Protein AF-A0A9E6EVY9-F1 (afdb_monomer_lite)

Radius of gyration: 24.58 Å; chains: 1; bounding box: 43×29×95 Å

Foldseek 3Di:
DVVVCVVCPVLNLCLQLVLLVVLQVLCVVQHVDHPDDPDVVVRSVNSSVSSVVLLVLLVVPVVVVCVVVVVDDDDDPVVLVVVCVVPVVSVVVVSVVSSVSSNVSSVCVSCVVVSVVVPPPDDDDDDDDDDDPDDDDDDDDD

Sequence (142 aa):
MKELLDKISSYNLFNYLLPGILFVYFSKQFTDYNFIQDNDFIGAFLYYFIGMVISRFGSLFIDPTLKKISFLKFSDYKSFVSASKKDDKIELFSEVNNTYRTITAMFVILFPDSDIRKTDIFPGQSGLPRWRHLSDHACPIC

Structure (mmCIF, N/CA/C/O backbone):
data_AF-A0A9E6EVY9-F1
#
_entry.id   AF-A0A9E6EVY9-F1
#
loop_
_atom_site.group_PDB
_atom_site.id
_atom_site.type_symbol
_atom_site.label_atom_id
_atom_site.label_alt_id
_atom_site.label_comp_id
_atom_site.label_asym_id
_atom_site.label_entity_id
_atom_site.label_seq_id
_atom_site.pdbx_PDB_ins_code
_atom_site.Cartn_x
_atom_site.Cartn_y
_atom_site.Cartn_z
_atom_site.occupancy
_atom_site.B_iso_or_equiv
_atom_site.auth_seq_id
_atom_site.auth_comp_id
_atom_site.auth_asym_id
_atom_site.auth_atom_id
_atom_site.pdbx_PDB_model_num
ATOM 1 N N . MET A 1 1 ? 20.856 1.604 11.266 1.00 54.88 1 MET A N 1
ATOM 2 C CA . MET A 1 1 ? 19.720 0.951 10.574 1.00 54.88 1 MET A CA 1
ATOM 3 C C . MET A 1 1 ? 18.706 0.362 11.546 1.00 54.88 1 MET A C 1
ATOM 5 O O . MET A 1 1 ? 17.548 0.708 11.394 1.00 54.88 1 MET A O 1
ATOM 9 N N . LYS A 1 2 ? 19.106 -0.437 12.553 1.00 57.69 2 LYS A N 1
ATOM 10 C CA . LYS A 1 2 ? 18.169 -0.998 13.552 1.00 57.69 2 LYS A CA 1
ATOM 11 C C . LYS A 1 2 ? 17.322 0.067 14.260 1.00 57.69 2 LYS A C 1
ATOM 13 O O . LYS A 1 2 ? 16.122 0.033 14.112 1.00 57.69 2 LYS A O 1
ATOM 18 N N . GLU A 1 3 ? 17.918 1.120 14.818 1.00 62.00 3 GLU A N 1
ATOM 19 C CA . GLU A 1 3 ? 17.142 2.174 15.507 1.00 62.00 3 GLU A CA 1
ATOM 20 C C . GLU A 1 3 ? 16.143 2.951 14.622 1.00 62.00 3 GLU A C 1
ATOM 22 O O . GLU A 1 3 ? 15.142 3.460 15.118 1.00 62.00 3 GLU A O 1
ATOM 27 N N . LEU A 1 4 ? 16.397 3.067 13.310 1.00 60.19 4 LEU A N 1
ATOM 28 C CA . LEU A 1 4 ? 15.448 3.677 12.365 1.00 60.19 4 LEU A CA 1
ATOM 29 C C . LEU A 1 4 ? 14.330 2.694 11.986 1.00 60.19 4 LEU A C 1
ATOM 31 O O . LEU A 1 4 ? 13.180 3.104 11.863 1.00 60.19 4 LEU A O 1
ATOM 35 N N . LEU A 1 5 ? 14.668 1.408 11.846 1.00 59.66 5 LEU A N 1
ATOM 36 C CA . LEU A 1 5 ? 13.728 0.303 11.631 1.00 59.66 5 LEU A CA 1
ATOM 37 C C . LEU A 1 5 ? 12.936 -0.070 12.894 1.00 59.66 5 LEU A C 1
ATOM 39 O O . LEU A 1 5 ? 11.892 -0.687 12.781 1.00 59.66 5 LEU A O 1
ATOM 43 N N . ASP A 1 6 ? 13.403 0.305 14.082 1.00 58.38 6 ASP A N 1
ATOM 44 C CA . ASP A 1 6 ? 12.673 0.125 15.340 1.00 58.38 6 ASP A CA 1
ATOM 45 C C . ASP A 1 6 ? 11.686 1.286 15.563 1.00 58.38 6 ASP A C 1
ATOM 47 O O . ASP A 1 6 ? 10.644 1.117 16.193 1.00 58.38 6 ASP A O 1
ATOM 51 N N . LYS A 1 7 ? 11.988 2.476 15.014 1.00 58.75 7 LYS A N 1
ATOM 52 C CA . LYS A 1 7 ? 11.094 3.651 15.029 1.00 58.75 7 LYS A CA 1
ATOM 53 C C . LYS A 1 7 ? 10.006 3.594 13.961 1.00 58.75 7 LYS A C 1
ATOM 55 O O . LYS A 1 7 ? 8.892 4.056 14.196 1.00 58.75 7 LYS A O 1
ATOM 60 N N . ILE A 1 8 ? 10.319 3.061 12.784 1.00 61.66 8 ILE A N 1
ATOM 61 C CA . ILE A 1 8 ? 9.315 2.709 11.780 1.00 61.66 8 ILE A CA 1
ATOM 62 C C . ILE A 1 8 ? 8.858 1.310 12.148 1.00 61.66 8 ILE A C 1
ATOM 64 O O . ILE A 1 8 ? 9.600 0.379 11.881 1.00 61.6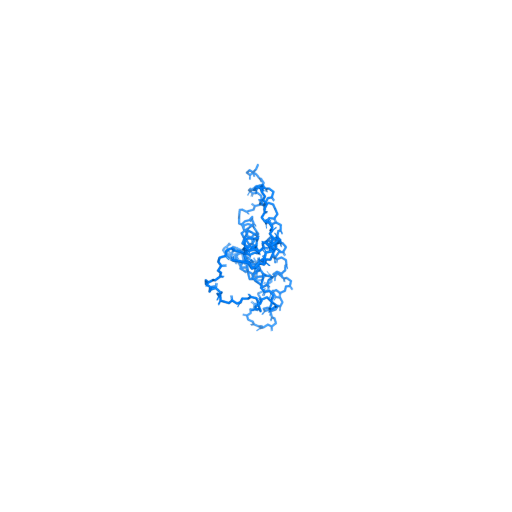6 8 ILE A O 1
ATOM 68 N N . SER A 1 9 ? 7.680 1.132 12.758 1.00 66.88 9 SER A N 1
ATOM 69 C CA . SER A 1 9 ? 7.230 -0.233 13.070 1.00 66.88 9 SER A CA 1
ATOM 70 C C . SER A 1 9 ? 7.369 -1.109 11.815 1.00 66.88 9 SER A C 1
ATOM 72 O O . SER A 1 9 ? 6.979 -0.692 10.719 1.00 66.88 9 SER A O 1
ATOM 74 N N . SER A 1 10 ? 7.967 -2.300 11.940 1.00 69.44 10 SER A N 1
ATOM 75 C CA . SER A 1 10 ? 8.162 -3.216 10.802 1.00 69.44 10 SER A CA 1
ATOM 76 C C . SER A 1 10 ? 6.859 -3.447 10.032 1.00 69.44 10 SER A C 1
ATOM 78 O O . SER A 1 10 ? 6.860 -3.633 8.817 1.00 69.44 10 SER A O 1
ATOM 80 N N . TYR A 1 11 ? 5.743 -3.363 10.756 1.00 70.69 11 TYR A N 1
ATOM 81 C CA . TYR A 1 11 ? 4.395 -3.403 10.226 1.00 70.69 11 TYR A CA 1
ATOM 82 C C . TYR A 1 11 ? 4.088 -2.216 9.296 1.00 70.69 11 TYR A C 1
ATOM 84 O O . TYR A 1 11 ? 3.707 -2.421 8.147 1.00 70.69 11 TYR A O 1
ATOM 92 N N . ASN A 1 12 ? 4.352 -0.979 9.727 1.00 77.38 12 ASN A N 1
ATOM 93 C CA . ASN A 1 12 ? 4.188 0.222 8.902 1.00 77.38 12 ASN A CA 1
ATOM 94 C C . ASN A 1 12 ? 5.089 0.225 7.665 1.00 77.38 12 ASN A C 1
ATOM 96 O O . ASN A 1 12 ? 4.650 0.641 6.592 1.00 77.38 12 ASN A O 1
ATOM 100 N N . LEU A 1 13 ? 6.325 -0.269 7.787 1.00 84.00 13 LEU A N 1
ATOM 101 C CA . LEU A 1 13 ? 7.211 -0.420 6.634 1.00 84.00 13 LEU A CA 1
ATOM 102 C C . LEU A 1 13 ? 6.593 -1.368 5.598 1.00 84.00 13 LEU A C 1
ATOM 104 O O . LEU A 1 13 ? 6.491 -1.026 4.419 1.00 84.00 13 LEU A O 1
ATOM 108 N N . PHE A 1 14 ? 6.144 -2.540 6.048 1.00 86.06 14 PHE A N 1
ATOM 109 C CA . PHE A 1 14 ? 5.550 -3.557 5.188 1.00 86.06 14 PHE A CA 1
ATOM 110 C C . PHE A 1 14 ? 4.236 -3.094 4.542 1.00 86.06 14 PHE A C 1
ATOM 112 O O . PHE A 1 14 ? 4.025 -3.339 3.355 1.00 86.06 14 PHE A O 1
ATOM 119 N N . ASN A 1 15 ? 3.399 -2.362 5.283 1.00 88.56 15 ASN A N 1
ATOM 120 C CA . ASN A 1 15 ? 2.094 -1.872 4.826 1.00 88.56 15 ASN A CA 1
ATOM 121 C C . ASN A 1 15 ? 2.167 -0.985 3.578 1.00 88.56 15 ASN A C 1
ATOM 123 O O . ASN A 1 15 ? 1.209 -0.949 2.810 1.00 88.56 15 ASN A O 1
ATOM 127 N N . TYR A 1 16 ? 3.285 -0.293 3.355 1.00 91.81 16 TYR A N 1
ATOM 128 C CA . TYR A 1 16 ? 3.497 0.499 2.140 1.00 91.81 16 TYR A CA 1
ATOM 129 C C . TYR A 1 16 ? 4.458 -0.178 1.166 1.00 91.81 16 TYR A C 1
ATOM 131 O O . TYR A 1 16 ? 4.234 -0.139 -0.043 1.00 91.81 16 TYR A O 1
ATOM 139 N N . LEU A 1 17 ? 5.501 -0.847 1.660 1.00 93.81 17 LEU A N 1
ATOM 140 C CA . LEU A 1 17 ? 6.484 -1.482 0.790 1.00 93.81 17 LEU A CA 1
ATOM 141 C C . LEU A 1 17 ? 5.872 -2.631 -0.026 1.00 93.81 17 LEU A C 1
ATOM 143 O O . LEU A 1 17 ? 6.120 -2.710 -1.228 1.00 93.81 17 LEU A O 1
ATOM 147 N N . LEU A 1 18 ? 5.040 -3.482 0.589 1.00 93.44 18 LEU A N 1
ATOM 148 C CA . LEU A 1 18 ? 4.416 -4.609 -0.108 1.00 93.44 18 LEU A CA 1
ATOM 149 C C . LEU A 1 18 ? 3.502 -4.136 -1.258 1.00 93.44 18 LEU A C 1
ATOM 151 O O . LEU A 1 18 ? 3.734 -4.575 -2.388 1.00 93.44 18 LEU A O 1
ATOM 155 N N . PRO A 1 19 ? 2.510 -3.242 -1.047 1.00 94.06 19 PRO A N 1
ATOM 156 C CA . PRO A 1 19 ? 1.692 -2.740 -2.151 1.00 94.06 19 PRO A CA 1
ATOM 157 C C . PRO A 1 19 ? 2.516 -2.033 -3.229 1.00 94.06 19 PRO A C 1
ATOM 159 O O . PRO A 1 19 ? 2.220 -2.172 -4.408 1.00 94.06 19 PRO A O 1
ATOM 162 N N . GLY A 1 20 ? 3.574 -1.312 -2.851 1.00 95.31 20 GLY A N 1
ATOM 163 C CA . GLY A 1 20 ? 4.462 -0.657 -3.809 1.00 95.31 20 GLY A CA 1
ATOM 164 C C . GLY A 1 20 ? 5.206 -1.633 -4.721 1.00 95.31 20 GLY A C 1
ATOM 165 O O . GLY A 1 20 ? 5.210 -1.454 -5.937 1.00 95.31 20 GLY A O 1
ATOM 166 N N . ILE A 1 21 ? 5.792 -2.690 -4.150 1.00 95.31 21 ILE A N 1
ATOM 167 C CA . ILE A 1 21 ? 6.478 -3.743 -4.918 1.00 95.31 21 ILE A CA 1
ATOM 168 C C . ILE A 1 21 ? 5.497 -4.436 -5.864 1.00 95.31 21 ILE A C 1
ATOM 170 O O . ILE A 1 21 ? 5.795 -4.599 -7.048 1.00 95.31 21 ILE A O 1
ATOM 174 N N . LEU A 1 22 ? 4.323 -4.824 -5.354 1.00 95.19 22 LEU A N 1
ATOM 175 C CA . LEU A 1 22 ? 3.292 -5.472 -6.162 1.00 95.19 22 LEU A CA 1
ATOM 176 C C . LEU A 1 22 ? 2.834 -4.562 -7.302 1.00 95.19 22 LEU A C 1
ATOM 178 O O . LEU A 1 22 ? 2.745 -5.019 -8.438 1.00 95.19 22 LEU A O 1
ATOM 182 N N . PHE A 1 23 ? 2.616 -3.275 -7.027 1.00 94.88 23 PHE A N 1
ATOM 183 C CA . PHE A 1 23 ? 2.246 -2.304 -8.048 1.00 94.88 23 PHE A CA 1
ATOM 184 C C . PHE A 1 23 ? 3.300 -2.210 -9.147 1.00 94.88 23 PHE A C 1
ATOM 186 O O . PHE A 1 23 ? 2.953 -2.287 -10.320 1.00 94.88 23 PHE A O 1
ATOM 193 N N . VAL A 1 24 ? 4.579 -2.076 -8.792 1.00 94.62 24 VAL A N 1
ATOM 194 C CA . VAL A 1 24 ? 5.669 -1.983 -9.775 1.00 94.62 24 VAL A CA 1
ATOM 195 C C . VAL A 1 24 ? 5.786 -3.260 -10.603 1.00 94.62 24 VAL A C 1
ATOM 197 O O . VAL A 1 24 ? 5.913 -3.187 -11.827 1.00 94.62 24 VAL A O 1
ATOM 200 N N . TYR A 1 25 ? 5.701 -4.424 -9.956 1.00 93.56 25 TYR A N 1
ATOM 201 C CA . TYR A 1 25 ? 5.736 -5.711 -10.641 1.00 93.56 25 TYR A CA 1
ATOM 202 C C . TYR A 1 25 ? 4.575 -5.848 -11.630 1.00 93.56 25 TYR A C 1
ATOM 204 O O . TYR A 1 25 ? 4.800 -6.122 -12.806 1.00 93.56 25 TYR A O 1
ATOM 212 N N . PHE A 1 26 ? 3.342 -5.616 -11.179 1.00 92.25 26 PHE A N 1
ATOM 213 C CA . PHE A 1 26 ? 2.159 -5.739 -12.024 1.00 92.25 26 PHE A CA 1
ATOM 214 C C . PHE A 1 26 ? 2.092 -4.655 -13.100 1.00 92.25 26 PHE A C 1
ATOM 216 O O . PHE A 1 26 ? 1.678 -4.958 -14.214 1.00 92.25 26 PHE A O 1
ATOM 223 N N . SER A 1 27 ? 2.560 -3.435 -12.825 1.00 90.81 27 SER A N 1
ATOM 224 C CA . SER A 1 27 ? 2.620 -2.364 -13.827 1.00 90.81 27 SER A CA 1
ATOM 225 C C . SER A 1 27 ? 3.482 -2.786 -15.008 1.00 90.81 27 SER A C 1
ATOM 227 O O . SER A 1 27 ? 3.060 -2.613 -16.140 1.00 90.81 27 SER A O 1
ATOM 229 N N . LYS A 1 28 ? 4.623 -3.441 -14.768 1.00 89.94 28 LYS A N 1
ATOM 230 C CA . LYS A 1 28 ? 5.464 -3.971 -15.849 1.00 89.94 28 LYS A CA 1
ATOM 231 C C . LYS A 1 28 ? 4.784 -5.078 -16.665 1.00 89.94 28 LYS A C 1
ATOM 233 O O . LYS A 1 28 ? 5.110 -5.242 -17.834 1.00 89.94 28 LYS A O 1
ATOM 238 N N . GLN A 1 29 ? 3.915 -5.879 -16.046 1.00 87.75 29 GLN A N 1
ATOM 239 C CA . GLN A 1 29 ? 3.265 -7.006 -16.728 1.00 87.75 29 GLN A CA 1
ATOM 240 C C . GLN A 1 29 ? 2.017 -6.597 -17.506 1.00 87.75 29 GLN A C 1
ATOM 242 O O . GLN A 1 29 ? 1.745 -7.160 -18.561 1.00 87.75 29 GLN A O 1
ATOM 247 N N . PHE A 1 30 ? 1.246 -5.653 -16.969 1.00 86.06 30 PHE A N 1
ATOM 248 C CA . PHE A 1 30 ? -0.046 -5.261 -17.529 1.00 86.06 30 PHE A CA 1
ATOM 249 C C . PHE A 1 30 ? 0.001 -3.941 -18.299 1.00 86.06 30 PHE A C 1
ATOM 251 O O . PHE A 1 30 ? -0.888 -3.687 -19.102 1.00 86.06 30 PHE A O 1
ATOM 258 N N . THR A 1 31 ? 1.030 -3.116 -18.097 1.00 83.94 31 THR A N 1
ATOM 259 C CA . THR A 1 31 ? 1.181 -1.812 -18.755 1.00 83.94 31 THR A CA 1
ATOM 260 C C . THR A 1 31 ? 2.563 -1.681 -19.398 1.00 83.94 31 THR A C 1
ATOM 262 O O . THR A 1 31 ? 3.481 -2.440 -19.095 1.00 83.94 31 THR A O 1
ATOM 265 N N . ASP A 1 32 ? 2.746 -0.667 -20.243 1.00 83.50 32 ASP A N 1
ATOM 266 C CA . ASP A 1 32 ? 4.046 -0.361 -20.857 1.00 83.50 32 ASP A CA 1
ATOM 267 C C . ASP A 1 32 ? 5.027 0.338 -19.884 1.00 83.50 32 ASP A C 1
ATOM 269 O O . ASP A 1 32 ? 6.167 0.645 -20.244 1.00 83.50 32 ASP A O 1
ATOM 273 N N . TYR A 1 33 ? 4.607 0.617 -18.642 1.00 86.00 33 TYR A N 1
ATOM 274 C CA . TYR A 1 33 ? 5.430 1.301 -17.647 1.00 86.00 33 TYR A CA 1
ATOM 275 C C . TYR A 1 33 ? 6.317 0.329 -16.864 1.00 86.00 33 TYR A C 1
ATOM 277 O O . TYR A 1 33 ? 5.840 -0.563 -16.163 1.00 86.00 33 TYR A O 1
ATOM 285 N N . ASN A 1 34 ? 7.629 0.570 -16.896 1.00 90.44 34 ASN A N 1
ATOM 286 C CA . ASN A 1 34 ? 8.599 -0.160 -16.086 1.00 90.44 34 ASN A CA 1
ATOM 287 C C . ASN A 1 34 ? 9.196 0.743 -14.998 1.00 90.44 34 ASN A C 1
ATOM 289 O O . ASN A 1 34 ? 10.005 1.623 -15.287 1.00 90.44 34 ASN A O 1
ATOM 293 N N . PHE A 1 35 ? 8.822 0.489 -13.744 1.00 90.62 35 PHE A N 1
ATOM 294 C CA . PHE A 1 35 ? 9.342 1.210 -12.576 1.00 90.62 35 PHE A CA 1
ATOM 295 C C . PHE A 1 35 ? 10.422 0.432 -11.808 1.00 90.62 35 PHE A C 1
ATOM 297 O O . PHE A 1 35 ? 10.890 0.913 -10.773 1.00 90.62 35 PHE A O 1
ATOM 304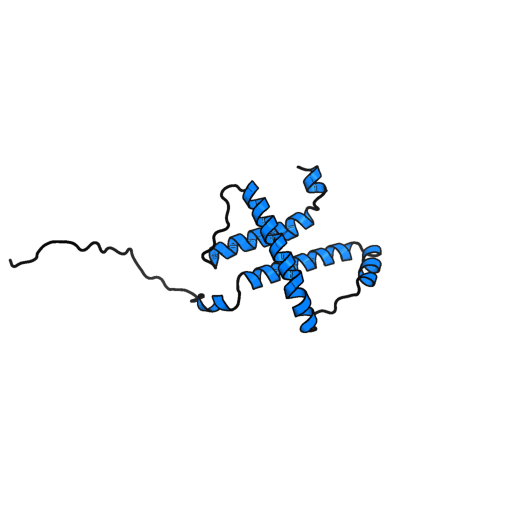 N N . ILE A 1 36 ? 10.820 -0.755 -12.285 1.00 92.81 36 ILE A N 1
ATOM 305 C CA . ILE A 1 36 ? 11.857 -1.566 -11.636 1.00 92.81 36 ILE A CA 1
ATOM 306 C C . ILE A 1 36 ? 13.190 -0.818 -11.698 1.00 92.81 36 ILE A C 1
ATOM 308 O O . ILE A 1 36 ? 13.607 -0.377 -12.766 1.00 92.81 36 ILE A O 1
ATOM 312 N N . GLN A 1 37 ? 13.841 -0.680 -10.545 1.00 93.62 37 GLN A N 1
ATOM 313 C CA . GLN A 1 37 ? 15.150 -0.042 -10.413 1.00 93.62 37 GLN A CA 1
ATOM 314 C C . GLN A 1 37 ? 16.267 -1.088 -10.394 1.00 93.62 37 GLN A C 1
ATOM 316 O O . GLN A 1 37 ? 16.101 -2.140 -9.782 1.00 93.62 37 GLN A O 1
ATOM 321 N N . ASP A 1 38 ? 17.418 -0.765 -10.988 1.00 91.56 38 ASP A N 1
ATOM 322 C CA . ASP A 1 38 ? 18.601 -1.644 -10.989 1.00 91.56 38 ASP A CA 1
ATOM 323 C C . ASP A 1 38 ? 19.281 -1.730 -9.611 1.00 91.56 38 ASP A C 1
ATOM 325 O O . ASP A 1 38 ? 19.957 -2.704 -9.293 1.00 91.56 38 ASP A O 1
ATOM 329 N N . ASN A 1 39 ? 19.125 -0.690 -8.785 1.00 94.75 39 ASN A N 1
ATOM 330 C CA . ASN A 1 39 ? 19.655 -0.647 -7.427 1.00 94.75 39 ASN A CA 1
ATOM 331 C C . ASN A 1 39 ? 18.544 -0.966 -6.423 1.00 94.75 39 ASN A C 1
ATOM 333 O O . ASN A 1 39 ? 17.668 -0.131 -6.193 1.00 94.75 39 ASN A O 1
ATOM 337 N N . ASP A 1 40 ? 18.634 -2.126 -5.772 1.00 90.50 40 ASP A N 1
ATOM 338 C CA . ASP A 1 40 ? 17.642 -2.609 -4.802 1.00 90.50 40 ASP A CA 1
ATOM 339 C C . ASP A 1 40 ? 17.390 -1.636 -3.644 1.00 90.50 40 ASP A C 1
ATOM 341 O O . ASP A 1 40 ? 16.257 -1.506 -3.179 1.00 90.50 40 ASP A O 1
ATOM 345 N N . PHE A 1 41 ? 18.419 -0.916 -3.184 1.00 91.06 41 PHE A N 1
ATOM 346 C CA . PHE A 1 41 ? 18.271 0.055 -2.101 1.00 91.06 41 PHE A CA 1
ATOM 347 C C . PHE A 1 41 ? 17.413 1.238 -2.552 1.00 91.06 41 PHE A C 1
ATOM 349 O O . PHE A 1 41 ? 16.431 1.572 -1.893 1.00 91.06 41 PHE A O 1
ATOM 356 N N . ILE A 1 42 ? 17.733 1.835 -3.703 1.00 93.06 42 ILE A N 1
ATOM 357 C CA . ILE A 1 42 ? 16.951 2.943 -4.280 1.00 93.06 42 ILE A CA 1
ATOM 358 C C . ILE A 1 42 ? 15.542 2.459 -4.654 1.00 93.06 42 ILE A C 1
ATOM 360 O O . ILE A 1 42 ? 14.560 3.154 -4.387 1.00 93.06 42 ILE A O 1
ATOM 364 N N . GLY A 1 43 ? 15.440 1.245 -5.201 1.00 95.00 43 GLY A N 1
ATOM 365 C CA . GLY A 1 43 ? 14.184 0.571 -5.502 1.00 95.00 43 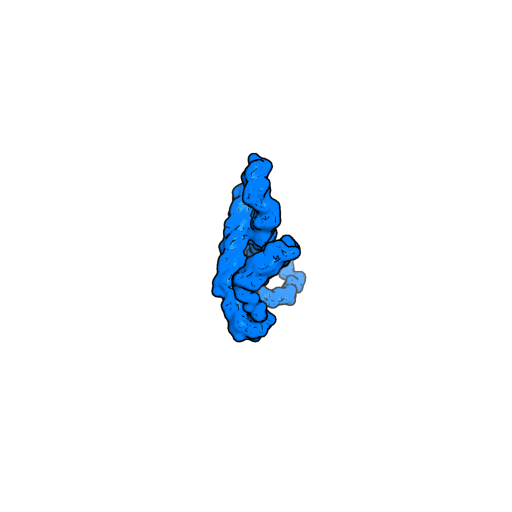GLY A CA 1
ATOM 366 C C . GLY A 1 43 ? 13.293 0.452 -4.272 1.00 95.00 43 GLY A C 1
ATOM 367 O O . GLY A 1 43 ? 12.149 0.886 -4.320 1.00 95.00 43 GLY A O 1
ATOM 368 N N . ALA A 1 44 ? 13.816 -0.023 -3.140 1.00 92.19 44 ALA A N 1
ATOM 369 C CA . ALA A 1 44 ? 13.046 -0.138 -1.902 1.00 92.19 44 ALA A CA 1
ATOM 370 C C . ALA A 1 44 ? 12.452 1.209 -1.444 1.00 92.19 44 ALA A C 1
ATOM 372 O O . ALA A 1 44 ? 11.278 1.259 -1.070 1.00 92.19 44 ALA A O 1
ATOM 373 N N . PHE A 1 45 ? 13.212 2.310 -1.528 1.00 93.31 45 PHE A N 1
ATOM 374 C CA . PHE A 1 45 ? 12.685 3.649 -1.226 1.00 93.31 45 PHE A CA 1
ATOM 375 C C . PHE A 1 45 ? 11.598 4.082 -2.210 1.00 93.31 45 PHE A C 1
ATOM 377 O O . PHE A 1 45 ? 10.561 4.597 -1.784 1.00 93.31 45 PHE A O 1
ATOM 384 N N . LEU A 1 46 ? 11.809 3.862 -3.510 1.00 95.25 46 LEU A N 1
ATOM 385 C CA . LEU A 1 46 ? 10.829 4.203 -4.538 1.00 95.25 46 LEU A CA 1
ATOM 386 C C . LEU A 1 46 ? 9.536 3.400 -4.363 1.00 95.25 46 LEU A C 1
ATOM 388 O O . LEU A 1 46 ? 8.447 3.967 -4.401 1.00 95.25 46 LEU A O 1
ATOM 392 N N . TYR A 1 47 ? 9.640 2.094 -4.128 1.00 95.75 47 TYR A N 1
ATOM 393 C CA . TYR A 1 47 ? 8.490 1.211 -3.953 1.00 95.75 47 TYR A CA 1
ATOM 394 C C . TYR A 1 47 ? 7.714 1.585 -2.692 1.00 95.75 47 TYR A C 1
ATOM 396 O O . TYR A 1 47 ? 6.494 1.724 -2.742 1.00 95.75 47 TYR A O 1
ATOM 404 N N . TYR A 1 48 ? 8.408 1.857 -1.584 1.00 94.19 48 TYR A N 1
ATOM 405 C CA . TYR A 1 48 ? 7.777 2.380 -0.375 1.00 94.19 48 TYR A CA 1
ATOM 406 C C . TYR A 1 48 ? 7.034 3.700 -0.642 1.00 94.19 48 TYR A C 1
ATOM 408 O O . TYR A 1 48 ? 5.886 3.861 -0.225 1.00 94.19 48 TYR A O 1
ATOM 416 N N . PHE A 1 49 ? 7.647 4.627 -1.387 1.00 94.81 49 PHE A N 1
ATOM 417 C CA . PHE A 1 49 ? 7.014 5.889 -1.772 1.00 94.81 49 PHE A CA 1
ATOM 418 C C . PHE A 1 49 ? 5.755 5.682 -2.622 1.00 94.81 49 PHE A C 1
ATOM 420 O O . PHE A 1 49 ? 4.709 6.254 -2.313 1.00 94.81 49 PHE A O 1
ATOM 427 N N . ILE A 1 50 ? 5.820 4.821 -3.638 1.00 95.50 50 ILE A N 1
ATOM 428 C CA . ILE A 1 50 ? 4.668 4.462 -4.474 1.00 95.50 50 ILE A CA 1
ATOM 429 C C . ILE A 1 50 ? 3.541 3.881 -3.612 1.00 95.50 50 ILE A C 1
ATOM 431 O O . ILE A 1 50 ? 2.398 4.329 -3.709 1.00 95.50 50 ILE A O 1
ATOM 435 N N . GLY A 1 51 ? 3.849 2.940 -2.720 1.00 94.94 51 GLY A N 1
ATOM 436 C CA . GLY A 1 51 ? 2.856 2.351 -1.823 1.00 94.94 51 GLY A CA 1
ATOM 437 C C . GLY A 1 51 ? 2.220 3.364 -0.869 1.00 94.94 51 GLY A C 1
ATOM 438 O O . GLY A 1 51 ? 1.005 3.334 -0.660 1.00 94.94 51 GLY A O 1
ATOM 439 N N . MET A 1 52 ? 2.999 4.320 -0.349 1.00 93.56 52 MET A N 1
ATOM 440 C CA . MET A 1 52 ? 2.456 5.439 0.431 1.00 93.56 52 MET A CA 1
ATOM 441 C C . MET A 1 52 ? 1.482 6.288 -0.393 1.00 93.56 52 MET A C 1
ATOM 443 O O . MET A 1 52 ? 0.406 6.633 0.101 1.00 93.56 52 MET A O 1
ATOM 447 N N . VAL A 1 53 ? 1.829 6.613 -1.643 1.00 94.94 53 VAL A N 1
ATOM 448 C CA . VAL A 1 53 ? 0.960 7.381 -2.549 1.00 94.94 53 VAL A CA 1
ATOM 449 C C . VAL A 1 53 ? -0.343 6.624 -2.808 1.00 94.94 53 VAL A C 1
ATOM 451 O O . VAL A 1 53 ? -1.421 7.185 -2.602 1.00 94.94 53 VAL A O 1
ATOM 454 N N . ILE A 1 54 ? -0.269 5.337 -3.159 1.00 94.94 54 ILE A N 1
ATOM 455 C CA . ILE A 1 54 ? -1.445 4.476 -3.365 1.00 94.94 54 ILE A CA 1
ATOM 456 C C . ILE A 1 54 ? -2.332 4.445 -2.115 1.00 94.94 54 ILE A C 1
ATOM 458 O O . ILE A 1 54 ? -3.556 4.528 -2.219 1.00 94.94 54 ILE A O 1
ATOM 462 N N . SER A 1 55 ? -1.742 4.390 -0.920 1.00 93.56 55 SER A N 1
ATOM 463 C CA . SER A 1 55 ? -2.514 4.401 0.326 1.00 93.56 55 SER A CA 1
ATOM 464 C C . SER A 1 55 ? -3.331 5.685 0.498 1.00 93.56 55 SER A C 1
ATOM 466 O O . SER A 1 55 ? -4.494 5.629 0.911 1.00 93.56 55 SER A O 1
ATOM 468 N N . ARG A 1 56 ? -2.775 6.843 0.105 1.00 92.31 56 ARG A N 1
ATOM 469 C CA . ARG A 1 56 ? -3.509 8.121 0.086 1.00 92.31 56 ARG A CA 1
ATOM 470 C C . ARG A 1 56 ? -4.659 8.101 -0.911 1.00 92.31 56 ARG A C 1
ATOM 472 O O . ARG A 1 56 ? -5.751 8.540 -0.558 1.00 92.31 56 ARG A O 1
ATOM 479 N N . PHE A 1 57 ? -4.455 7.541 -2.102 1.00 91.94 57 PHE A N 1
ATOM 480 C CA . PHE A 1 57 ? -5.550 7.316 -3.049 1.00 91.94 57 PHE A CA 1
ATOM 481 C C . PHE A 1 57 ? -6.635 6.409 -2.451 1.00 91.94 57 PHE A C 1
ATOM 483 O O . PHE A 1 57 ? -7.820 6.726 -2.544 1.00 91.94 57 PHE A O 1
ATOM 490 N N . GLY A 1 58 ? -6.258 5.342 -1.746 1.00 88.75 58 GLY A N 1
ATOM 491 C CA . GLY A 1 58 ? -7.205 4.489 -1.029 1.00 88.75 58 GLY A CA 1
ATOM 492 C C . GLY A 1 58 ? -8.082 5.268 -0.048 1.00 88.75 58 GLY A C 1
ATOM 493 O O . GLY A 1 58 ? -9.307 5.184 -0.114 1.00 88.75 58 GLY A O 1
ATOM 494 N N . SER A 1 59 ? -7.491 6.088 0.820 1.00 88.50 59 SER A N 1
ATOM 495 C CA . SER A 1 59 ? -8.267 6.912 1.760 1.00 88.50 59 SER A CA 1
ATOM 496 C C . SER A 1 59 ? -9.137 7.969 1.071 1.00 88.50 59 SER A C 1
ATOM 498 O O . SER A 1 59 ? -10.220 8.288 1.551 1.00 88.50 59 SER A O 1
ATOM 500 N N . LEU A 1 60 ? -8.673 8.543 -0.041 1.00 89.81 60 LEU A N 1
ATOM 501 C CA . LEU A 1 60 ? -9.384 9.628 -0.722 1.00 89.81 60 LEU A CA 1
ATOM 502 C C . LEU A 1 60 ? -10.517 9.140 -1.626 1.00 89.81 60 LEU A C 1
ATOM 504 O O . LEU A 1 60 ? -11.497 9.860 -1.789 1.00 89.81 60 LEU A O 1
ATOM 508 N N . PHE A 1 61 ? -10.404 7.943 -2.202 1.00 86.31 61 PHE A N 1
ATOM 509 C CA . PHE A 1 61 ? -11.359 7.439 -3.191 1.00 86.31 61 PHE A CA 1
ATOM 510 C C . PHE A 1 61 ? -12.130 6.215 -2.698 1.00 86.31 61 PHE A C 1
ATOM 512 O O . PHE A 1 61 ? -13.354 6.177 -2.831 1.00 86.31 61 PHE A O 1
ATOM 519 N N . ILE A 1 62 ? -11.461 5.238 -2.080 1.00 84.75 62 ILE A N 1
ATOM 520 C CA . ILE A 1 62 ? -12.099 3.981 -1.659 1.00 84.75 62 ILE A CA 1
ATOM 521 C C . ILE A 1 62 ? -12.979 4.202 -0.422 1.00 84.75 62 ILE A C 1
ATOM 523 O O . ILE A 1 62 ? -14.144 3.802 -0.430 1.00 84.75 62 ILE A O 1
ATOM 527 N N . ASP A 1 63 ? -12.489 4.916 0.598 1.00 81.25 63 ASP A N 1
ATOM 528 C CA . ASP A 1 63 ? -13.269 5.204 1.816 1.00 81.25 63 ASP A CA 1
ATOM 529 C C . ASP A 1 63 ? -14.600 5.927 1.548 1.00 81.25 63 ASP A C 1
ATOM 531 O O . ASP A 1 63 ? -15.639 5.450 2.021 1.00 81.25 63 ASP A O 1
ATOM 535 N N . PRO A 1 64 ? -14.642 7.070 0.829 1.00 81.81 64 PRO A N 1
ATOM 536 C CA . PRO A 1 64 ? -15.911 7.746 0.581 1.00 81.81 64 PRO A CA 1
ATOM 537 C C . PRO A 1 64 ? -16.832 6.930 -0.326 1.00 81.81 64 PRO A C 1
ATOM 539 O O . PRO A 1 64 ? -18.049 6.999 -0.163 1.00 81.81 64 PRO A O 1
ATOM 542 N N . THR A 1 65 ? -16.285 6.136 -1.247 1.00 82.81 65 THR A N 1
ATOM 543 C CA . THR A 1 65 ? -17.085 5.276 -2.129 1.00 82.81 65 THR A CA 1
ATOM 544 C C . THR A 1 65 ? -17.760 4.156 -1.340 1.00 82.81 65 THR A C 1
ATOM 546 O O . THR A 1 65 ? -18.973 3.981 -1.443 1.00 82.81 65 THR A O 1
ATOM 549 N N . LEU A 1 66 ? -17.027 3.474 -0.457 1.00 79.81 66 LEU A N 1
ATOM 550 C CA . LEU A 1 66 ? -17.586 2.442 0.425 1.00 79.81 66 LEU A CA 1
ATOM 551 C C . LEU A 1 66 ? -18.639 3.001 1.392 1.00 79.81 66 LEU A C 1
ATOM 553 O O . LEU A 1 66 ? -19.652 2.343 1.641 1.00 79.81 66 LEU A O 1
ATOM 557 N N . LYS A 1 67 ? -18.440 4.229 1.896 1.00 80.06 67 LYS A N 1
ATOM 558 C CA . LYS A 1 67 ? -19.447 4.937 2.706 1.00 80.06 67 LYS A CA 1
ATOM 559 C C . LYS A 1 67 ? -20.723 5.216 1.913 1.00 80.06 67 LYS A C 1
ATOM 561 O O . LYS A 1 67 ? -21.811 4.993 2.432 1.00 80.06 67 LYS A O 1
ATOM 566 N N . LYS A 1 68 ? -20.604 5.671 0.660 1.00 79.19 68 LYS A N 1
ATOM 567 C CA . LYS A 1 68 ? -21.759 5.949 -0.215 1.00 79.19 68 LYS A CA 1
ATOM 568 C C . LYS A 1 68 ? -22.565 4.693 -0.540 1.00 79.19 68 LYS A C 1
ATOM 570 O O . LYS A 1 68 ? -23.788 4.752 -0.575 1.00 79.19 68 LYS A O 1
ATOM 575 N N . ILE A 1 69 ? -21.896 3.558 -0.736 1.00 78.44 69 ILE A N 1
ATOM 576 C CA . ILE A 1 69 ? -22.548 2.279 -1.061 1.00 78.44 69 ILE A CA 1
ATOM 577 C C . ILE A 1 69 ? -23.185 1.638 0.193 1.00 78.44 69 ILE A C 1
ATOM 579 O O . ILE A 1 69 ? -23.858 0.619 0.102 1.00 78.44 69 ILE A O 1
ATOM 583 N N . SER A 1 70 ? -23.042 2.247 1.380 1.00 69.12 70 SER A N 1
ATOM 584 C CA . SER A 1 70 ? -23.555 1.730 2.665 1.00 69.12 70 SER A CA 1
ATOM 585 C C . SER A 1 70 ? -22.998 0.357 3.064 1.00 69.12 70 SER A C 1
ATOM 587 O O . SER A 1 70 ? -23.485 -0.253 4.013 1.00 69.12 70 SER A O 1
ATOM 589 N N . PHE A 1 71 ? -21.971 -0.131 2.362 1.00 68.88 71 PHE A N 1
ATOM 590 C CA . PHE A 1 71 ? -21.386 -1.452 2.588 1.00 68.88 71 PHE A CA 1
ATOM 591 C C . PHE A 1 71 ? -20.612 -1.517 3.915 1.00 68.88 71 PHE A C 1
ATOM 593 O O . PHE A 1 71 ? -20.519 -2.573 4.531 1.00 68.88 71 PHE A O 1
ATOM 600 N N . LEU A 1 72 ? -20.096 -0.376 4.391 1.00 69.38 72 LEU A N 1
ATOM 601 C CA . LEU A 1 72 ? -19.360 -0.271 5.651 1.00 69.38 72 LEU A CA 1
ATOM 602 C C . LEU A 1 72 ? -19.957 0.802 6.564 1.00 69.38 72 LEU A C 1
ATOM 604 O O . LEU A 1 72 ? -20.055 1.974 6.197 1.00 69.38 72 LEU A O 1
ATOM 608 N N . LYS A 1 73 ? -20.286 0.411 7.800 1.00 69.75 73 LYS A N 1
ATOM 609 C CA . LYS A 1 73 ? -20.574 1.349 8.891 1.00 69.75 73 LYS A CA 1
ATOM 610 C C . LYS A 1 73 ? -19.266 1.708 9.580 1.00 69.75 73 LYS A C 1
ATOM 612 O O . LYS A 1 73 ? -18.686 0.890 10.287 1.00 69.75 73 LYS A O 1
ATOM 617 N N . PHE A 1 74 ? -18.803 2.934 9.374 1.00 72.31 74 PHE A N 1
ATOM 618 C CA . PHE A 1 74 ? -17.660 3.447 10.119 1.00 72.31 74 PHE A CA 1
ATOM 619 C C . PHE A 1 74 ? -18.073 3.737 11.565 1.00 72.31 74 PHE A C 1
ATOM 621 O O . PHE A 1 74 ? -19.085 4.394 11.803 1.00 72.31 74 PHE A O 1
ATOM 628 N N . SER A 1 75 ? -17.287 3.237 12.518 1.00 74.75 75 SER A N 1
ATOM 629 C CA . SER A 1 75 ? -17.435 3.579 13.933 1.00 74.75 75 SER A CA 1
ATOM 630 C C . SER A 1 75 ? -16.903 4.986 14.197 1.00 74.75 75 SER A C 1
ATOM 632 O O . SER A 1 75 ? -15.957 5.434 13.548 1.00 74.75 75 SER A O 1
ATOM 634 N N . ASP A 1 76 ? -17.481 5.662 15.189 1.00 84.44 76 ASP A N 1
ATOM 635 C CA . ASP A 1 76 ? -16.950 6.928 15.681 1.00 84.44 76 ASP A CA 1
ATOM 636 C C . ASP A 1 76 ? -15.537 6.737 16.255 1.00 84.44 76 ASP A C 1
ATOM 638 O O . ASP A 1 76 ? -15.220 5.704 16.861 1.00 84.44 76 ASP A O 1
ATOM 642 N N . TYR A 1 77 ? -14.690 7.752 16.081 1.00 84.19 77 TYR A N 1
ATOM 643 C CA . TYR A 1 77 ? -13.314 7.733 16.568 1.00 84.19 77 TYR A CA 1
ATOM 644 C C . TYR A 1 77 ? -13.241 7.597 18.095 1.00 84.19 77 TYR A C 1
ATOM 646 O O . TYR A 1 77 ? -12.362 6.906 18.608 1.00 84.19 77 TYR A O 1
ATOM 654 N N . LYS A 1 78 ? -14.182 8.186 18.847 1.00 88.12 78 LYS A N 1
ATOM 655 C CA . LYS A 1 78 ? -14.217 8.050 20.313 1.00 88.12 78 LYS A CA 1
ATOM 656 C C . LYS A 1 78 ? -14.437 6.599 20.726 1.00 88.12 78 LYS A C 1
ATOM 658 O O . LYS A 1 78 ? -13.765 6.119 21.635 1.00 88.12 78 LYS A O 1
ATOM 663 N N . SER A 1 79 ? -15.328 5.895 20.031 1.00 87.25 79 SER A N 1
ATOM 664 C CA . SER A 1 79 ? -15.575 4.471 20.261 1.00 87.25 79 SER A CA 1
ATOM 665 C C . SER A 1 79 ? -14.340 3.632 19.946 1.00 87.25 79 SER A C 1
ATOM 667 O O . SER A 1 79 ? -14.018 2.741 20.728 1.00 87.25 79 SER A O 1
ATOM 669 N N . PHE A 1 80 ? -13.612 3.958 18.871 1.00 87.50 80 PHE A N 1
ATOM 670 C CA . PHE A 1 80 ? -12.325 3.327 18.565 1.00 87.50 80 PHE A CA 1
ATOM 671 C C . PHE A 1 80 ? -11.320 3.528 19.706 1.00 87.50 80 PHE A C 1
ATOM 673 O O . PHE A 1 80 ? -10.836 2.547 20.254 1.00 87.50 80 PHE A O 1
ATOM 680 N N . VAL A 1 81 ? -11.083 4.766 20.155 1.00 89.06 81 VAL A N 1
ATOM 681 C CA . VAL A 1 81 ? -10.123 5.051 21.240 1.00 89.06 81 VAL A CA 1
ATOM 682 C C . VAL A 1 81 ? -10.495 4.325 22.537 1.00 89.06 81 VAL A C 1
ATOM 684 O O . VAL A 1 81 ? -9.624 3.792 23.225 1.00 89.06 81 VAL A O 1
ATOM 687 N N . SER A 1 82 ? -11.780 4.290 22.896 1.00 91.44 82 SER A N 1
ATOM 688 C CA . SER A 1 82 ? -12.245 3.556 24.077 1.00 91.44 82 SER A CA 1
ATOM 689 C C . SER A 1 82 ? -12.080 2.042 23.943 1.00 91.44 82 SER A C 1
ATOM 691 O O . SER A 1 82 ? -11.851 1.379 24.954 1.00 91.44 82 SER A O 1
ATOM 693 N N . ALA A 1 83 ? -12.219 1.498 22.733 1.00 89.62 83 ALA A N 1
ATOM 694 C CA . ALA A 1 83 ? -12.081 0.074 22.468 1.00 89.62 83 ALA A CA 1
ATOM 695 C C . ALA A 1 83 ? -10.605 -0.350 22.403 1.00 89.62 83 ALA A C 1
ATOM 697 O O . ALA A 1 83 ? -10.246 -1.321 23.063 1.00 89.62 83 ALA A O 1
ATOM 698 N N . SER A 1 84 ? -9.737 0.415 21.734 1.00 89.56 84 SER A N 1
ATOM 699 C CA . SER A 1 84 ? -8.296 0.130 21.660 1.00 89.56 84 SER A CA 1
ATOM 700 C C . SER A 1 84 ? -7.624 0.147 23.032 1.00 89.56 84 SER A C 1
ATOM 702 O O . SER A 1 84 ? -6.724 -0.634 23.281 1.00 89.56 84 SER A O 1
ATOM 704 N N . LYS A 1 85 ? -8.114 0.962 23.979 1.00 91.50 85 LYS A N 1
ATOM 705 C CA . LYS A 1 85 ? -7.647 0.924 25.380 1.00 91.50 85 LYS A CA 1
ATOM 706 C C . LYS A 1 85 ? -8.012 -0.363 26.130 1.00 91.50 85 LYS A C 1
ATOM 708 O O . LYS A 1 85 ? -7.476 -0.596 27.209 1.00 91.50 85 LYS A O 1
ATOM 713 N N . LYS A 1 86 ? -8.989 -1.128 25.638 1.00 92.69 86 LYS A N 1
ATOM 714 C CA . LYS A 1 86 ? -9.454 -2.382 26.250 1.00 92.69 86 LYS A CA 1
ATOM 715 C C . LYS A 1 86 ? -8.863 -3.616 25.570 1.00 92.69 86 LYS A C 1
ATOM 717 O O . LYS A 1 86 ? -8.733 -4.637 26.235 1.00 92.69 86 LYS A O 1
ATOM 722 N N . ASP A 1 87 ? -8.556 -3.534 24.277 1.00 91.94 87 ASP A N 1
ATOM 723 C CA . ASP A 1 87 ? -7.979 -4.623 23.488 1.00 91.94 87 ASP A CA 1
ATOM 724 C C . ASP A 1 87 ? -7.019 -4.070 22.423 1.00 91.94 87 ASP A C 1
ATOM 726 O O . ASP A 1 87 ? -7.446 -3.467 21.432 1.00 91.94 87 ASP A O 1
ATOM 730 N N . ASP A 1 88 ? -5.724 -4.332 22.605 1.00 86.00 88 ASP A N 1
ATOM 731 C CA . ASP A 1 88 ? -4.651 -3.898 21.703 1.00 86.00 88 ASP A CA 1
ATOM 732 C C . ASP A 1 88 ? -4.788 -4.497 20.288 1.00 86.00 88 ASP A C 1
ATOM 734 O O . ASP A 1 88 ? -4.278 -3.942 19.310 1.00 86.00 88 ASP A O 1
ATOM 738 N N . LYS A 1 89 ? -5.528 -5.605 20.119 1.00 88.00 89 LYS A N 1
ATOM 739 C CA . LYS A 1 89 ? -5.777 -6.193 18.790 1.00 88.00 89 LYS A CA 1
ATOM 740 C C . LYS A 1 89 ? -6.624 -5.291 17.899 1.00 88.00 89 LYS A C 1
ATOM 742 O O . LYS A 1 89 ? -6.573 -5.433 16.680 1.00 88.00 89 LYS A O 1
ATOM 747 N N . ILE A 1 90 ? -7.404 -4.376 18.472 1.00 88.88 90 ILE A N 1
ATOM 748 C CA . ILE A 1 90 ? -8.250 -3.454 17.702 1.00 88.88 90 ILE A CA 1
ATOM 749 C C . ILE A 1 90 ? -7.391 -2.480 16.893 1.00 88.88 90 ILE A C 1
ATOM 751 O O . ILE A 1 90 ? -7.718 -2.191 15.740 1.00 88.88 90 ILE A O 1
ATOM 755 N N . GLU A 1 91 ? -6.277 -2.017 17.460 1.00 86.31 91 GLU A N 1
ATOM 756 C CA . GLU A 1 91 ? -5.313 -1.183 16.742 1.00 86.31 91 GLU A CA 1
ATOM 757 C C . GLU A 1 91 ? -4.675 -1.971 15.593 1.00 86.31 91 GLU A C 1
ATOM 759 O O . GLU A 1 91 ? -4.754 -1.533 14.444 1.00 86.31 91 GLU A O 1
ATOM 764 N N . LEU A 1 92 ? -4.198 -3.192 15.866 1.00 85.69 92 LEU A N 1
ATOM 765 C CA . LEU A 1 92 ? -3.661 -4.094 14.842 1.00 85.69 92 LEU A CA 1
ATOM 766 C C . LEU A 1 92 ? -4.665 -4.332 13.701 1.00 85.69 92 LEU A C 1
ATOM 768 O O . LEU A 1 92 ? -4.319 -4.195 12.531 1.00 85.69 92 LEU A O 1
ATOM 772 N N . PHE A 1 93 ? -5.923 -4.667 14.005 1.00 87.62 93 PHE A N 1
ATOM 773 C CA . PHE A 1 93 ? -6.939 -4.905 12.974 1.00 87.62 93 PHE A CA 1
ATOM 774 C C . PHE A 1 93 ? -7.278 -3.646 12.173 1.00 87.62 93 PHE A C 1
ATOM 776 O O . PHE A 1 93 ? -7.559 -3.738 10.976 1.00 87.62 93 PHE A O 1
ATOM 783 N N . SER A 1 94 ? -7.227 -2.471 12.800 1.00 87.00 94 SER A N 1
ATOM 784 C CA . SER A 1 94 ? -7.385 -1.197 12.101 1.00 87.00 94 SER A CA 1
ATOM 785 C C . SER A 1 94 ? -6.226 -0.942 11.129 1.00 87.00 94 SER A C 1
ATOM 787 O O . SER A 1 94 ? -6.455 -0.506 9.996 1.00 87.00 94 SER A O 1
ATOM 789 N N . GLU A 1 95 ? -4.990 -1.267 11.517 1.00 84.56 95 GLU A N 1
ATOM 790 C CA . GLU A 1 95 ? -3.833 -1.202 10.618 1.00 84.56 95 GLU A CA 1
ATOM 791 C C . GLU A 1 95 ? -3.952 -2.206 9.460 1.00 84.56 95 GLU A C 1
ATOM 793 O O . GLU A 1 95 ? -3.826 -1.813 8.299 1.00 84.56 95 GLU A O 1
ATOM 798 N N . VAL A 1 96 ? -4.296 -3.467 9.748 1.00 87.75 96 VAL A N 1
ATOM 799 C CA . VAL A 1 96 ? -4.560 -4.511 8.737 1.00 87.75 96 VAL A CA 1
ATOM 800 C C . VAL A 1 96 ? -5.609 -4.035 7.721 1.00 87.75 96 VAL A C 1
ATOM 802 O O . VAL A 1 96 ? -5.440 -4.198 6.510 1.00 87.75 96 VAL A O 1
ATOM 805 N N . ASN A 1 97 ? -6.693 -3.412 8.191 1.00 88.62 97 ASN A N 1
ATOM 806 C CA . ASN A 1 97 ? -7.756 -2.889 7.334 1.00 88.62 97 ASN A CA 1
ATOM 807 C C . ASN A 1 97 ? -7.261 -1.766 6.400 1.00 88.62 97 ASN A C 1
ATOM 809 O O . ASN A 1 97 ? -7.631 -1.724 5.224 1.00 88.62 97 ASN A O 1
ATOM 813 N N . ASN A 1 98 ? -6.377 -0.884 6.880 1.00 88.69 98 ASN A N 1
ATOM 814 C CA . ASN A 1 98 ? -5.744 0.137 6.038 1.00 88.69 98 ASN A CA 1
ATOM 815 C C . ASN A 1 98 ? -4.880 -0.487 4.929 1.00 88.69 98 ASN A C 1
ATOM 817 O O . ASN A 1 98 ? -4.861 0.027 3.802 1.00 88.69 98 ASN A O 1
ATOM 821 N N . THR A 1 99 ? -4.203 -1.598 5.217 1.00 89.75 99 THR A N 1
ATOM 822 C CA . THR A 1 99 ? -3.418 -2.345 4.226 1.00 89.75 99 THR A CA 1
ATOM 823 C C . THR A 1 99 ? -4.318 -2.968 3.167 1.00 89.75 99 THR A C 1
ATOM 825 O O . THR A 1 99 ? -4.068 -2.772 1.978 1.00 89.75 99 THR A O 1
ATOM 828 N N . TYR A 1 100 ? -5.423 -3.610 3.560 1.00 89.56 100 TYR A N 1
ATOM 829 C CA . TYR A 1 100 ? -6.415 -4.116 2.602 1.00 89.56 100 TYR A CA 1
ATOM 830 C C . TYR A 1 100 ? -6.964 -3.009 1.703 1.00 89.56 100 TYR A C 1
ATOM 832 O O . TYR A 1 100 ? -6.987 -3.169 0.484 1.00 89.56 100 TYR A O 1
ATOM 840 N N . ARG A 1 101 ? -7.327 -1.851 2.269 1.00 90.12 101 ARG A N 1
ATOM 841 C CA . ARG A 1 101 ? -7.763 -0.693 1.474 1.00 90.12 101 ARG A CA 1
ATOM 842 C C . ARG A 1 101 ? -6.705 -0.261 0.460 1.00 90.12 101 ARG A C 1
ATOM 844 O O . ARG A 1 101 ? -7.043 0.053 -0.678 1.00 90.12 101 ARG A O 1
ATOM 851 N N . THR A 1 102 ? -5.442 -0.222 0.874 1.00 92.81 102 THR A N 1
ATOM 852 C CA . THR A 1 102 ? -4.314 0.176 0.020 1.00 92.81 102 THR A CA 1
ATOM 853 C C . THR A 1 102 ? -4.114 -0.817 -1.127 1.00 92.81 102 THR A C 1
ATOM 855 O O . THR A 1 102 ? -3.947 -0.398 -2.268 1.00 92.81 102 THR A O 1
ATOM 858 N N . ILE A 1 103 ? -4.215 -2.120 -0.857 1.00 92.25 103 ILE A N 1
ATOM 859 C CA . ILE A 1 103 ? -4.159 -3.171 -1.884 1.00 92.25 103 ILE A CA 1
ATOM 860 C C . ILE A 1 103 ? -5.346 -3.052 -2.853 1.00 92.25 103 ILE A C 1
ATOM 862 O O . ILE A 1 103 ? -5.159 -3.127 -4.063 1.00 92.25 103 ILE A O 1
ATOM 866 N N . THR A 1 104 ? -6.560 -2.800 -2.362 1.00 91.00 104 THR A N 1
ATOM 867 C CA . THR A 1 104 ? -7.720 -2.567 -3.239 1.00 91.00 104 THR A CA 1
ATOM 868 C C . THR A 1 104 ? -7.506 -1.342 -4.128 1.00 91.00 104 THR A C 1
ATOM 870 O O . THR A 1 104 ? -7.736 -1.406 -5.332 1.00 91.00 104 THR A O 1
ATOM 873 N N . ALA A 1 105 ? -7.014 -0.236 -3.561 1.00 92.44 105 ALA A N 1
ATOM 874 C CA . ALA A 1 105 ? -6.701 0.972 -4.320 1.00 92.44 105 ALA A CA 1
ATOM 875 C C . ALA A 1 105 ? -5.623 0.722 -5.384 1.00 92.44 105 ALA A C 1
ATOM 877 O O . ALA A 1 105 ? -5.752 1.217 -6.498 1.00 92.44 105 ALA A O 1
ATOM 878 N N . MET A 1 106 ? -4.603 -0.081 -5.067 1.00 93.25 106 MET A N 1
ATOM 879 C CA . MET A 1 106 ? -3.573 -0.502 -6.018 1.00 93.25 106 MET A CA 1
ATOM 880 C C . MET A 1 106 ? -4.195 -1.161 -7.252 1.00 93.25 106 MET A C 1
ATOM 882 O O . MET A 1 106 ? -3.878 -0.764 -8.368 1.00 93.25 106 MET A O 1
ATOM 886 N N . PHE A 1 107 ? -5.098 -2.128 -7.061 1.00 90.44 107 PHE A N 1
ATOM 887 C CA . PHE A 1 107 ? -5.762 -2.807 -8.176 1.00 90.44 107 PHE A CA 1
ATOM 888 C C . PHE A 1 107 ? -6.663 -1.870 -8.983 1.00 90.44 107 PHE A C 1
ATOM 890 O O . PHE A 1 107 ? -6.652 -1.937 -10.207 1.00 90.44 107 PHE A O 1
ATOM 897 N N . VAL A 1 108 ? -7.389 -0.963 -8.324 1.00 89.81 108 VAL A N 1
ATOM 898 C CA . VAL A 1 108 ? -8.225 0.039 -9.008 1.00 89.81 108 VAL A CA 1
ATOM 899 C C . VAL A 1 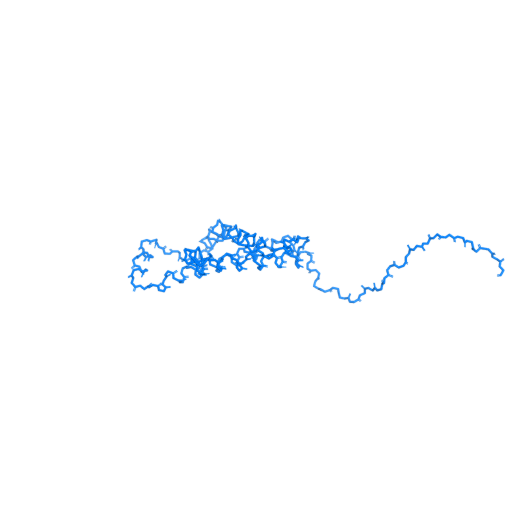108 ? -7.382 1.002 -9.852 1.00 89.81 108 VAL A C 1
ATOM 901 O O . VAL A 1 108 ? -7.781 1.354 -10.957 1.00 89.81 108 VAL A O 1
ATOM 904 N N . ILE A 1 109 ? -6.212 1.421 -9.356 1.00 90.00 109 ILE A N 1
ATOM 905 C CA . ILE A 1 109 ? -5.287 2.295 -10.099 1.00 90.00 109 ILE A CA 1
ATOM 906 C C . ILE A 1 109 ? -4.633 1.550 -11.264 1.00 90.00 109 ILE A C 1
ATOM 908 O O . ILE A 1 109 ? -4.362 2.161 -12.292 1.00 90.00 109 ILE A O 1
ATOM 912 N N . LEU A 1 110 ? -4.349 0.257 -11.094 1.00 87.12 110 LEU A N 1
ATOM 913 C CA . LEU A 1 110 ? -3.673 -0.554 -12.102 1.00 87.12 110 LEU A CA 1
ATOM 914 C C . LEU A 1 110 ? -4.609 -0.985 -13.237 1.00 87.12 110 LEU A C 1
ATOM 916 O O . LEU A 1 110 ? -4.176 -1.059 -14.380 1.00 87.12 110 LEU A O 1
ATOM 920 N N . PHE A 1 111 ? -5.888 -1.210 -12.933 1.00 81.88 111 PHE A N 1
ATOM 921 C CA . PHE A 1 111 ? -6.924 -1.549 -13.907 1.00 81.88 111 PHE A CA 1
ATOM 922 C C . PHE A 1 111 ? -8.029 -0.485 -13.940 1.00 81.88 111 PHE A C 1
ATOM 924 O O . PHE A 1 111 ? -9.177 -0.783 -13.601 1.00 81.88 111 PHE A O 1
ATOM 931 N N . PRO A 1 112 ? -7.737 0.764 -14.343 1.00 67.62 112 PRO A N 1
ATOM 932 C CA . PRO A 1 112 ? -8.810 1.689 -14.652 1.00 67.62 112 PRO A CA 1
ATOM 933 C C . PRO A 1 112 ? -9.596 1.080 -15.822 1.00 67.62 112 PRO A C 1
ATOM 935 O O . PRO A 1 112 ? -8.985 0.609 -16.783 1.00 67.62 112 PRO A O 1
ATOM 938 N N . ASP A 1 113 ? -10.932 1.071 -15.742 1.00 55.72 113 ASP A N 1
ATOM 939 C CA . ASP A 1 113 ? -11.879 0.413 -16.672 1.00 55.72 113 ASP A CA 1
ATOM 940 C C . ASP A 1 113 ? -11.565 0.583 -18.182 1.00 55.72 113 ASP A C 1
ATOM 942 O O . ASP A 1 113 ? -12.044 -0.170 -19.028 1.00 55.72 113 ASP A O 1
ATOM 946 N N . SER A 1 114 ? -10.732 1.559 -18.549 1.00 51.38 114 SER A N 1
ATOM 947 C CA . SER A 1 114 ? -10.188 1.773 -19.888 1.00 51.38 114 SER A CA 1
ATOM 948 C C . SER A 1 114 ? -9.254 0.680 -20.434 1.00 51.38 114 SER A C 1
ATOM 950 O O . SER A 1 114 ? -9.132 0.614 -21.660 1.00 51.38 114 SER A O 1
ATOM 952 N N . ASP A 1 115 ? -8.615 -0.154 -19.601 1.00 48.44 115 ASP A N 1
ATOM 953 C CA . ASP A 1 115 ? -7.592 -1.128 -20.056 1.00 48.44 115 ASP A CA 1
ATOM 954 C C . ASP A 1 115 ? -8.117 -2.566 -20.259 1.00 48.44 115 ASP A C 1
ATOM 956 O O . ASP A 1 115 ? -7.472 -3.402 -20.889 1.00 48.44 115 ASP A O 1
ATOM 960 N N . ILE A 1 116 ? -9.365 -2.842 -19.854 1.00 48.53 116 ILE A N 1
ATOM 961 C CA . ILE A 1 116 ? -10.050 -4.130 -20.103 1.00 48.53 116 ILE A CA 1
ATOM 962 C C . ILE A 1 116 ? -10.232 -4.400 -21.616 1.00 48.53 116 ILE A C 1
ATOM 964 O O . ILE A 1 116 ? -10.468 -5.529 -22.037 1.00 48.53 116 ILE A O 1
ATOM 968 N N . ARG A 1 117 ? -10.054 -3.386 -22.477 1.00 46.91 117 ARG A N 1
ATOM 969 C CA . ARG A 1 117 ? -10.055 -3.556 -23.942 1.00 46.91 117 ARG A CA 1
ATOM 970 C C . ARG A 1 117 ? -8.746 -4.088 -24.536 1.00 46.91 117 ARG A C 1
ATOM 972 O O . ARG A 1 117 ? -8.727 -4.329 -25.738 1.00 46.91 117 ARG A O 1
ATOM 979 N N . LYS A 1 118 ? -7.673 -4.258 -23.754 1.00 49.38 118 LYS A N 1
ATOM 980 C CA . LYS A 1 118 ? -6.400 -4.823 -24.246 1.00 49.38 118 LYS A CA 1
ATOM 981 C C . LYS A 1 118 ? -6.127 -6.248 -23.784 1.00 49.38 118 LYS A C 1
ATOM 983 O O . LYS A 1 118 ? -5.219 -6.885 -24.310 1.00 49.38 118 LYS A O 1
ATOM 988 N N . THR A 1 119 ? -6.925 -6.785 -22.863 1.00 45.66 119 THR A N 1
ATOM 989 C CA . THR A 1 119 ? -6.921 -8.220 -22.579 1.00 45.66 119 THR A CA 1
ATOM 990 C C . THR A 1 119 ? -7.670 -8.966 -23.681 1.00 45.66 119 THR A C 1
ATOM 992 O O . THR A 1 119 ? -8.753 -9.505 -23.459 1.00 45.66 119 THR A O 1
ATOM 995 N N . ASP A 1 120 ? -7.068 -9.016 -24.871 1.00 43.12 120 ASP A N 1
ATOM 996 C CA . ASP A 1 120 ? -7.198 -10.190 -25.725 1.00 43.12 120 ASP A CA 1
ATOM 997 C C . ASP A 1 120 ? -6.584 -11.350 -24.940 1.00 43.12 120 ASP A C 1
ATOM 999 O O . ASP A 1 120 ? -5.370 -11.538 -24.832 1.00 43.12 120 ASP A O 1
ATOM 1003 N N . ILE A 1 121 ? -7.484 -12.067 -24.282 1.00 51.09 121 ILE A N 1
ATOM 1004 C CA . ILE A 1 121 ? -7.262 -13.305 -23.558 1.00 51.09 121 ILE A CA 1
ATOM 1005 C C . ILE A 1 121 ? -6.682 -14.310 -24.573 1.00 51.09 121 ILE A C 1
ATOM 1007 O O . ILE A 1 121 ? -7.418 -14.945 -25.316 1.00 51.09 121 ILE A O 1
ATOM 1011 N N . PHE A 1 122 ? -5.347 -14.407 -24.600 1.00 51.47 122 PHE A N 1
ATOM 1012 C CA . PHE A 1 122 ? -4.502 -15.306 -25.404 1.00 51.47 122 PHE A CA 1
ATOM 1013 C C . PHE A 1 122 ? -4.556 -15.155 -26.943 1.00 51.47 122 PHE A C 1
ATOM 1015 O O . PHE A 1 122 ? -5.449 -15.702 -27.587 1.00 51.47 122 PHE A O 1
ATOM 1022 N N . PRO A 1 123 ? -3.485 -14.657 -27.591 1.00 38.66 123 PRO A N 1
ATOM 1023 C CA . PRO A 1 123 ? -3.012 -15.238 -28.839 1.00 38.66 123 PRO A CA 1
ATOM 1024 C C . PRO A 1 123 ? -1.991 -16.325 -28.450 1.00 38.66 123 PRO A C 1
ATOM 1026 O O . PRO A 1 123 ? -0.954 -16.062 -27.854 1.00 38.66 123 PRO A O 1
ATOM 1029 N N . GLY A 1 124 ? -2.274 -17.611 -28.630 1.00 36.62 124 GLY A N 1
ATOM 1030 C CA . GLY A 1 124 ? -2.388 -18.165 -29.969 1.00 36.62 124 GLY A CA 1
ATOM 1031 C C . GLY A 1 124 ? -1.013 -18.108 -30.632 1.00 36.62 124 GLY A C 1
ATOM 1032 O O . GLY A 1 124 ? -0.646 -17.089 -31.208 1.00 36.62 124 GLY A O 1
ATOM 1033 N N . GLN A 1 125 ? -0.247 -19.197 -30.512 1.00 46.09 125 GLN A N 1
ATOM 1034 C CA . GLN A 1 125 ? 1.003 -19.419 -31.240 1.00 46.09 125 GLN A CA 1
ATOM 1035 C C . GLN A 1 125 ? 0.879 -18.965 -32.705 1.00 46.09 125 GLN A C 1
ATOM 1037 O O . GLN A 1 125 ? 0.156 -19.577 -33.482 1.00 46.09 125 GLN A O 1
ATOM 1042 N N . SER A 1 126 ? 1.591 -17.911 -33.092 1.00 38.84 126 SER A N 1
ATOM 1043 C CA . SER A 1 126 ? 1.963 -17.590 -34.478 1.00 38.84 126 SER A CA 1
ATOM 1044 C C . SER A 1 126 ? 2.880 -16.365 -34.414 1.00 38.84 126 SER A C 1
ATOM 1046 O O . SER A 1 126 ? 2.571 -15.400 -33.737 1.00 38.84 126 SER A O 1
ATOM 1048 N N . GLY A 1 127 ? 4.058 -16.288 -35.007 1.00 34.62 127 GLY A N 1
ATOM 1049 C CA . GLY A 1 127 ? 4.848 -17.177 -35.833 1.00 34.62 127 GLY A CA 1
ATOM 1050 C C . GLY A 1 127 ? 6.178 -16.449 -36.088 1.00 34.62 127 GLY A C 1
ATOM 1051 O O . GLY A 1 127 ? 6.209 -15.224 -36.098 1.00 34.62 127 GLY A O 1
ATOM 1052 N N . LEU A 1 128 ? 7.248 -17.237 -36.193 1.00 39.09 128 LEU A N 1
ATOM 1053 C CA . LEU A 1 128 ? 8.523 -17.075 -36.916 1.00 39.09 128 LEU A CA 1
ATOM 1054 C C . LEU A 1 128 ? 9.065 -15.668 -37.304 1.00 39.09 128 LEU A C 1
ATOM 1056 O O . LEU A 1 128 ? 8.328 -14.770 -37.707 1.00 39.09 128 LEU A O 1
ATOM 1060 N N . PRO A 1 129 ? 10.405 -15.490 -37.289 1.00 40.50 129 PRO A N 1
ATOM 1061 C CA . PRO A 1 129 ? 11.047 -14.190 -37.463 1.00 40.50 129 PRO A CA 1
ATOM 1062 C C . PRO A 1 129 ? 10.819 -13.592 -38.858 1.00 40.50 129 PRO A C 1
ATOM 1064 O O . PRO A 1 129 ? 10.941 -14.250 -39.892 1.00 40.50 129 PRO A O 1
ATOM 1067 N N . ARG A 1 130 ? 10.518 -12.291 -38.855 1.00 38.44 130 ARG A N 1
ATOM 1068 C CA . ARG A 1 130 ? 10.291 -11.428 -40.016 1.00 38.44 130 ARG A CA 1
ATOM 1069 C C . ARG A 1 130 ? 11.593 -11.233 -40.809 1.00 38.44 130 ARG A C 1
ATOM 1071 O O . ARG A 1 130 ? 12.297 -10.248 -40.616 1.00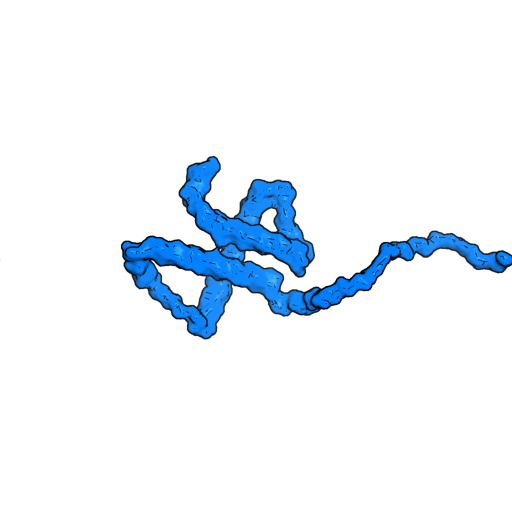 38.44 130 ARG A O 1
ATOM 1078 N N . TRP A 1 131 ? 11.886 -12.140 -41.739 1.00 37.12 131 TRP A N 1
ATOM 1079 C CA . TRP A 1 131 ? 12.838 -11.887 -42.824 1.00 37.12 131 TRP A CA 1
ATOM 1080 C C . TRP A 1 131 ? 12.152 -11.080 -43.926 1.00 37.12 131 TRP A C 1
ATOM 1082 O O . TRP A 1 131 ? 11.305 -11.596 -44.657 1.00 37.12 131 TRP A O 1
ATOM 1092 N N . ARG A 1 132 ? 12.506 -9.799 -44.047 1.00 35.25 132 ARG A N 1
ATOM 1093 C CA . ARG A 1 132 ? 12.264 -9.027 -45.271 1.00 35.25 132 ARG A CA 1
ATOM 1094 C C . ARG A 1 132 ? 13.283 -7.889 -45.388 1.00 35.25 132 ARG A C 1
ATOM 1096 O O . ARG A 1 132 ? 12.978 -6.744 -45.085 1.00 35.25 132 ARG A O 1
ATOM 1103 N N . HIS A 1 133 ? 14.487 -8.227 -45.843 1.00 37.88 133 HIS A N 1
ATOM 1104 C CA . HIS A 1 133 ? 15.275 -7.318 -46.672 1.00 37.88 133 HIS A CA 1
ATOM 1105 C C . HIS A 1 133 ? 15.168 -7.843 -48.103 1.00 37.88 133 HIS A C 1
ATOM 1107 O O . HIS A 1 133 ? 15.645 -8.929 -48.416 1.00 37.88 133 HIS A O 1
ATOM 1113 N N . LEU A 1 134 ? 14.423 -7.103 -48.916 1.00 42.41 134 LEU A N 1
ATOM 1114 C CA . LEU A 1 134 ? 14.184 -7.343 -50.332 1.00 42.41 134 LEU A CA 1
ATOM 1115 C C . LEU A 1 134 ? 14.699 -6.095 -51.055 1.00 42.41 134 LEU A C 1
ATOM 1117 O O . LEU A 1 134 ? 14.000 -5.089 -51.120 1.00 42.41 134 LEU A O 1
ATOM 1121 N N . SER A 1 135 ? 15.943 -6.190 -51.502 1.00 41.53 135 SER A N 1
ATOM 1122 C CA . SER A 1 135 ? 16.643 -5.354 -52.484 1.00 41.53 135 SER A CA 1
ATOM 1123 C C . SER A 1 135 ? 17.903 -6.171 -52.800 1.00 41.53 135 SER A C 1
ATOM 1125 O O . SER A 1 135 ? 18.576 -6.614 -51.878 1.00 41.53 135 SER A O 1
ATOM 1127 N N . ASP A 1 136 ? 18.270 -6.554 -54.010 1.00 43.62 136 ASP A N 1
ATOM 1128 C CA . ASP A 1 136 ? 17.948 -6.095 -55.347 1.00 43.62 136 ASP A CA 1
ATOM 1129 C C . ASP A 1 136 ? 18.355 -7.214 -56.332 1.00 43.62 136 ASP A C 1
ATOM 1131 O O . ASP A 1 136 ? 19.064 -8.151 -55.966 1.00 43.62 136 ASP A O 1
ATOM 1135 N N . HIS A 1 137 ? 17.973 -7.039 -57.598 1.00 45.44 137 HIS A N 1
ATOM 1136 C CA . HIS A 1 137 ? 18.545 -7.672 -58.797 1.00 45.44 137 HIS A CA 1
ATOM 1137 C C . HIS A 1 137 ? 17.876 -8.943 -59.354 1.00 45.44 137 HIS A C 1
ATOM 1139 O O . HIS A 1 137 ? 18.163 -10.077 -58.996 1.00 45.44 137 HIS A O 1
ATOM 1145 N N . ALA A 1 138 ? 17.054 -8.668 -60.374 1.00 39.28 138 ALA A N 1
ATOM 1146 C CA . ALA A 1 138 ? 17.125 -9.261 -61.710 1.00 39.28 138 ALA A CA 1
ATOM 1147 C C . ALA A 1 138 ? 16.891 -10.777 -61.846 1.00 39.28 138 ALA A C 1
ATOM 1149 O O . ALA A 1 138 ? 17.811 -11.585 -61.816 1.00 39.28 138 ALA A O 1
ATOM 1150 N N . CYS A 1 139 ? 15.655 -11.125 -62.209 1.00 38.44 139 CYS A N 1
ATOM 1151 C CA . CYS A 1 139 ? 15.432 -12.133 -63.243 1.00 38.44 139 CYS A CA 1
ATOM 1152 C C . CYS A 1 139 ? 15.376 -11.398 -64.593 1.00 38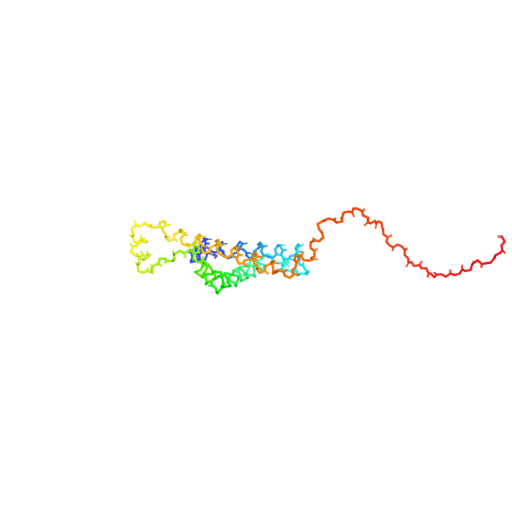.44 139 CYS A C 1
ATOM 1154 O O . CYS A 1 139 ? 14.609 -10.439 -64.730 1.00 38.44 139 CYS A O 1
ATOM 1156 N N . PRO A 1 140 ? 16.179 -11.819 -65.580 1.00 51.78 140 PRO A N 1
ATOM 1157 C CA . PRO A 1 140 ? 15.529 -12.205 -66.822 1.00 51.78 140 PRO A CA 1
ATOM 1158 C C . PRO A 1 140 ? 16.116 -13.499 -67.396 1.00 51.78 140 PRO A C 1
ATOM 1160 O O . PRO A 1 140 ? 17.319 -13.617 -67.581 1.00 51.78 140 PRO A O 1
ATOM 1163 N N . ILE A 1 141 ? 15.209 -14.423 -67.719 1.00 50.28 141 ILE A N 1
ATOM 1164 C CA . ILE A 1 141 ? 15.256 -15.327 -68.878 1.00 50.28 141 ILE A CA 1
ATOM 1165 C C . ILE A 1 141 ? 16.597 -16.052 -69.094 1.00 50.28 141 ILE A C 1
ATOM 1167 O O . ILE A 1 141 ? 17.469 -15.534 -69.788 1.00 50.28 141 ILE A O 1
ATOM 1171 N N . CYS A 1 142 ? 16.693 -17.274 -68.563 1.00 39.97 142 CYS A N 1
ATOM 1172 C CA . CYS A 1 142 ? 17.193 -18.512 -69.189 1.00 39.97 142 CYS A CA 1
ATOM 1173 C C . CYS A 1 142 ? 17.061 -19.647 -68.166 1.00 39.97 142 CYS A C 1
ATOM 1175 O O . CYS A 1 142 ? 17.585 -19.480 -67.042 1.00 39.97 142 CYS A O 1
#

Secondary structure (DSSP, 8-state):
-HHHHHHS-HHHHHHHHHHHHHHHHHHHHHSS-----SSHHHHHHHHHHHHHHHHHHIIIIIHHHHHHTT---PPPHHHHHHHHTT-THHHHHHHHHHHHHHHHHHHHHHS-TTSTTT------------------------

pLDDT: mean 76.74, std 19.55, range [34.62, 95.75]